Protein AF-A0A1H2SZA5-F1 (afdb_monomer_lite)

Radius of gyration: 18.74 Å; chains: 1; bounding box: 46×43×38 Å

InterPro domains:
  IPR001207 Transposase, mutator type [PF00872] (1-95)
  IPR001207 Transposase, mutator type [PTHR33217] (1-93)

Structure (mmCIF, N/CA/C/O backbone):
data_AF-A0A1H2SZA5-F1
#
_entry.id   AF-A0A1H2SZA5-F1
#
loop_
_atom_site.group_PDB
_atom_site.id
_atom_site.type_symbol
_atom_site.label_atom_id
_atom_site.label_alt_id
_atom_site.label_comp_id
_atom_site.label_asym_id
_atom_site.label_entity_id
_atom_site.label_seq_id
_atom_site.pdbx_PDB_ins_code
_atom_site.Cartn_x
_atom_site.Cartn_y
_atom_site.Cartn_z
_atom_site.occupancy
_atom_site.B_iso_or_equiv
_atom_site.auth_seq_id
_atom_site.auth_comp_id
_atom_site.auth_asym_id
_atom_site.auth_atom_id
_atom_site.pdbx_PDB_model_num
ATOM 1 N N . MET A 1 1 ? -16.558 -3.525 4.920 1.00 53.03 1 MET A N 1
ATOM 2 C CA . MET A 1 1 ? -17.117 -4.363 5.998 1.00 53.03 1 MET A CA 1
ATOM 3 C C . MET A 1 1 ? -16.618 -3.839 7.323 1.00 53.03 1 MET A C 1
ATOM 5 O O . MET A 1 1 ? -15.432 -3.557 7.443 1.00 53.03 1 MET A O 1
ATOM 9 N N . SER A 1 2 ? -17.516 -3.660 8.280 1.00 69.06 2 SER A N 1
ATOM 10 C CA . SER A 1 2 ? -17.176 -3.311 9.655 1.00 69.06 2 SER A CA 1
ATOM 11 C C . SER A 1 2 ? -16.742 -4.555 10.434 1.00 69.06 2 SER A C 1
ATOM 13 O O . SER A 1 2 ? -17.132 -5.673 10.100 1.00 69.06 2 SER A O 1
ATOM 15 N N . THR A 1 3 ? -15.996 -4.372 11.524 1.00 66.75 3 THR A N 1
ATOM 16 C CA . THR A 1 3 ? -15.662 -5.451 12.473 1.00 66.75 3 THR A CA 1
ATOM 17 C C . THR A 1 3 ? -16.913 -6.143 13.029 1.00 66.75 3 THR A C 1
ATOM 19 O O . THR A 1 3 ? -16.882 -7.336 13.318 1.00 66.75 3 THR A O 1
ATOM 22 N N . ARG A 1 4 ? -18.042 -5.422 13.108 1.00 67.44 4 ARG A N 1
ATOM 23 C CA . ARG A 1 4 ? -19.359 -5.969 13.480 1.00 67.44 4 ARG A CA 1
ATOM 24 C C . ARG A 1 4 ? -19.980 -6.848 12.392 1.00 67.44 4 ARG A C 1
ATOM 26 O O . ARG A 1 4 ? -20.595 -7.856 12.717 1.00 67.44 4 ARG A O 1
ATOM 33 N N . ASP A 1 5 ? -19.783 -6.504 11.121 1.00 66.25 5 ASP A N 1
ATOM 34 C CA . ASP A 1 5 ? -20.289 -7.307 10.000 1.00 66.25 5 ASP A CA 1
ATOM 35 C C . ASP A 1 5 ? -19.529 -8.637 9.916 1.00 66.25 5 ASP A C 1
ATOM 37 O O . ASP A 1 5 ? -20.128 -9.685 9.698 1.00 66.25 5 ASP A O 1
ATOM 41 N N . ILE A 1 6 ? -18.216 -8.597 10.174 1.00 64.56 6 ILE A N 1
ATOM 42 C CA . ILE A 1 6 ? -17.350 -9.783 10.246 1.00 64.56 6 ILE A CA 1
ATOM 43 C C . ILE A 1 6 ? -17.778 -10.699 11.402 1.00 64.56 6 ILE A C 1
ATOM 45 O O . ILE A 1 6 ? -17.870 -11.909 11.215 1.00 64.56 6 ILE A O 1
ATOM 49 N N . HIS A 1 7 ? -18.095 -10.139 12.576 1.00 63.53 7 HIS A N 1
ATOM 50 C CA . HIS A 1 7 ? -18.619 -10.908 13.711 1.00 63.53 7 HIS A CA 1
ATOM 51 C C . HIS A 1 7 ? -19.902 -11.668 13.350 1.00 63.53 7 HIS A C 1
ATOM 53 O O . HIS A 1 7 ? -19.987 -12.872 13.581 1.00 63.53 7 HIS A O 1
ATOM 59 N N . ASN A 1 8 ? -20.875 -10.980 12.744 1.00 67.75 8 ASN A N 1
ATOM 60 C CA . ASN A 1 8 ? -22.148 -11.591 12.361 1.00 67.75 8 ASN A CA 1
ATOM 61 C C . ASN A 1 8 ? -21.951 -12.685 11.305 1.00 67.75 8 ASN A C 1
ATOM 63 O O . ASN A 1 8 ? -22.483 -13.780 11.449 1.00 67.75 8 ASN A O 1
ATOM 67 N N . GLN A 1 9 ? -21.121 -12.430 10.289 1.00 67.56 9 GLN A N 1
ATOM 68 C CA . GLN A 1 9 ? -20.886 -13.398 9.220 1.00 67.56 9 GLN A CA 1
ATOM 69 C C . GLN A 1 9 ? -20.142 -14.651 9.712 1.00 67.56 9 GLN A C 1
ATOM 71 O O . GLN A 1 9 ? -20.427 -15.759 9.264 1.00 67.56 9 GLN A O 1
ATOM 76 N N . ILE A 1 10 ? -19.209 -14.506 10.658 1.00 61.97 10 ILE A N 1
ATOM 77 C CA . ILE A 1 10 ? -18.506 -15.654 11.244 1.00 61.97 10 ILE A CA 1
ATOM 78 C C . ILE A 1 10 ? -19.409 -16.427 12.214 1.00 61.97 10 ILE A C 1
ATOM 80 O O . ILE A 1 10 ? -19.342 -17.656 12.251 1.00 61.97 10 ILE A O 1
ATOM 84 N N . LYS A 1 11 ? -20.295 -15.743 12.947 1.00 63.50 11 LYS A N 1
ATOM 85 C CA . LYS A 1 11 ? -21.311 -16.395 13.782 1.00 63.50 11 LYS A CA 1
ATOM 86 C C . LYS A 1 11 ? -22.275 -17.231 12.937 1.00 63.50 11 LYS A C 1
ATOM 88 O O . LYS A 1 11 ? -22.540 -18.373 13.299 1.00 63.50 11 LYS A O 1
ATOM 93 N N . ASP A 1 12 ? -22.711 -16.704 11.794 1.00 61.22 12 ASP A N 1
ATOM 94 C CA . ASP A 1 12 ? -23.633 -17.394 10.884 1.00 61.22 12 ASP A CA 1
ATOM 95 C C . ASP A 1 12 ? -22.991 -18.595 10.168 1.00 61.22 12 ASP A C 1
ATOM 97 O O . ASP A 1 12 ? -23.648 -19.617 9.982 1.00 61.22 12 ASP A O 1
ATOM 101 N N . ILE A 1 13 ? -21.714 -18.503 9.771 1.00 66.00 13 ILE A N 1
ATOM 102 C CA . ILE A 1 13 ? -21.038 -19.567 9.000 1.00 66.00 13 ILE A CA 1
ATOM 103 C C . ILE A 1 13 ? -20.372 -20.612 9.907 1.00 66.00 13 ILE A C 1
ATOM 105 O O . ILE A 1 13 ? -20.401 -21.801 9.593 1.00 66.00 13 ILE A O 1
ATOM 109 N N . TYR A 1 14 ? -19.758 -20.192 11.016 1.00 55.19 14 TYR A N 1
ATOM 110 C CA . TYR A 1 14 ? -18.922 -21.060 11.855 1.00 55.19 14 TYR A CA 1
ATOM 111 C C . TYR A 1 14 ? -19.479 -21.299 13.265 1.00 55.19 14 TYR A C 1
ATOM 113 O O . TYR A 1 14 ? -18.958 -22.164 13.963 1.00 55.19 14 TYR A O 1
ATOM 121 N N . GLY A 1 15 ? -20.518 -20.580 13.712 1.00 51.06 15 GLY A N 1
ATOM 122 C CA . GLY A 1 15 ? -21.110 -20.759 15.048 1.00 51.06 15 GLY A CA 1
ATOM 123 C C . GLY A 1 15 ? -20.202 -20.341 16.214 1.00 51.06 15 GLY A C 1
ATOM 124 O O . GLY A 1 15 ? -20.504 -20.640 17.368 1.00 51.06 15 GLY A O 1
ATOM 125 N N . ILE A 1 16 ? -19.087 -19.660 15.929 1.00 55.00 16 ILE A N 1
ATOM 126 C CA . ILE A 1 16 ? -18.084 -19.226 16.910 1.00 55.00 16 ILE A CA 1
ATOM 127 C C . ILE A 1 16 ? -18.292 -17.734 17.207 1.00 55.00 16 ILE A C 1
ATOM 129 O O . ILE A 1 16 ? -18.290 -16.908 16.294 1.00 55.00 16 ILE A O 1
ATOM 133 N N . GLU A 1 17 ? -18.432 -17.362 18.484 1.00 55.72 17 GLU A N 1
ATOM 134 C CA . GLU A 1 17 ? -18.509 -15.957 18.906 1.00 55.72 17 GLU A CA 1
ATOM 135 C C . GLU A 1 17 ? -17.117 -15.310 18.930 1.00 55.72 17 GLU A C 1
ATOM 137 O O . GLU A 1 17 ? -16.423 -15.278 19.944 1.00 55.72 17 GLU A O 1
ATOM 142 N N . LEU A 1 18 ? -16.693 -14.777 17.785 1.00 56.69 18 LEU A N 1
ATOM 143 C CA . LEU A 1 18 ? -15.441 -14.029 17.666 1.00 56.69 18 LEU A CA 1
ATOM 144 C C . LEU A 1 18 ? -15.659 -12.559 18.029 1.00 56.69 18 LEU A C 1
ATOM 146 O O . LEU A 1 18 ? -16.169 -11.794 17.216 1.00 56.69 18 LEU A O 1
ATOM 150 N N . SER A 1 19 ? -15.301 -12.144 19.246 1.00 62.62 19 SER A N 1
ATOM 151 C CA . SER A 1 19 ? -15.480 -10.751 19.684 1.00 62.62 19 SER A CA 1
ATOM 152 C C . SER A 1 19 ? -14.738 -9.760 18.772 1.00 62.62 19 SER A C 1
ATOM 154 O O . SER A 1 19 ? -13.679 -10.065 18.220 1.00 62.62 19 SER A O 1
ATOM 156 N N . ALA A 1 20 ? -15.264 -8.537 18.632 1.00 62.88 20 ALA A N 1
ATOM 157 C CA . ALA A 1 20 ? -14.610 -7.481 17.848 1.00 62.88 20 ALA A CA 1
ATOM 158 C C . ALA A 1 20 ? -13.182 -7.171 18.349 1.00 62.88 20 ALA A C 1
ATOM 160 O O . ALA A 1 20 ? -12.313 -6.802 17.561 1.00 62.88 20 ALA A O 1
ATOM 161 N N . GLU A 1 21 ? -12.922 -7.383 19.642 1.00 64.88 21 GLU A N 1
ATOM 162 C CA . GLU A 1 21 ? -11.584 -7.308 20.236 1.00 64.88 21 GLU A CA 1
ATOM 163 C C . GLU A 1 21 ? -10.654 -8.417 19.736 1.00 64.88 21 GLU A C 1
ATOM 165 O O . GLU A 1 21 ? -9.478 -8.162 19.492 1.00 64.88 21 GLU A O 1
ATOM 170 N N . MET A 1 22 ? -11.159 -9.641 19.553 1.00 63.88 22 MET A N 1
ATOM 171 C CA . MET A 1 22 ? -10.366 -10.741 19.008 1.00 63.88 22 MET A CA 1
ATOM 172 C C . MET A 1 22 ? -10.032 -10.498 17.531 1.00 63.88 22 MET A C 1
ATOM 174 O O . MET A 1 22 ? -8.895 -10.721 17.128 1.00 63.88 22 MET A O 1
ATOM 178 N N . VAL A 1 23 ? -10.964 -9.940 16.749 1.00 68.00 23 VAL A N 1
ATOM 179 C CA . VAL A 1 23 ? -10.699 -9.498 15.365 1.00 68.00 23 VAL A CA 1
ATOM 180 C C . VAL A 1 23 ? -9.640 -8.390 15.332 1.00 68.00 23 VAL A C 1
ATOM 182 O O . VAL A 1 23 ? -8.741 -8.431 14.495 1.00 68.00 23 VAL A O 1
ATOM 185 N N . SER A 1 24 ? -9.688 -7.437 16.270 1.00 70.62 24 SER A N 1
ATOM 186 C CA . SER A 1 24 ? -8.654 -6.401 16.396 1.00 70.62 24 SER A CA 1
ATOM 187 C C . SER A 1 24 ? -7.285 -7.000 16.729 1.00 70.62 24 SER A C 1
ATOM 189 O O . SER A 1 24 ? -6.313 -6.685 16.054 1.00 70.62 24 SER A O 1
ATOM 191 N N . LYS A 1 25 ? -7.211 -7.927 17.694 1.00 73.75 25 LYS A N 1
ATOM 192 C CA . LYS A 1 25 ? -5.958 -8.613 18.060 1.00 73.75 25 LYS A CA 1
ATOM 193 C C . LYS A 1 25 ? -5.374 -9.440 16.913 1.00 73.75 25 LYS A C 1
ATOM 195 O O . LYS A 1 25 ? -4.158 -9.516 16.772 1.00 73.75 25 LYS A O 1
ATOM 200 N N . ILE A 1 26 ? -6.228 -10.062 16.099 1.00 74.12 26 ILE A N 1
ATOM 201 C CA . ILE A 1 26 ? -5.799 -10.770 14.886 1.00 74.12 26 ILE A CA 1
ATOM 202 C C . ILE A 1 26 ? -5.263 -9.773 13.852 1.00 74.12 26 ILE A C 1
ATOM 204 O O . ILE A 1 26 ? -4.256 -10.047 13.215 1.00 74.12 26 ILE A O 1
ATOM 208 N N . ASN A 1 27 ? -5.876 -8.598 13.701 1.00 70.69 27 ASN A N 1
ATOM 209 C CA . ASN A 1 27 ? -5.350 -7.566 12.808 1.00 70.69 27 ASN A CA 1
ATOM 210 C C . ASN A 1 27 ? -3.991 -7.022 13.293 1.00 70.69 27 ASN A C 1
ATOM 212 O O . ASN A 1 27 ? -3.089 -6.793 12.487 1.00 70.69 27 ASN A O 1
ATOM 216 N N . ASP A 1 28 ? -3.809 -6.890 14.610 1.00 75.81 28 ASP A N 1
ATOM 217 C CA . ASP A 1 28 ? -2.547 -6.440 15.206 1.00 75.81 28 ASP A CA 1
ATOM 218 C C . ASP A 1 28 ? -1.389 -7.418 14.943 1.00 75.81 28 ASP A C 1
ATOM 220 O O . ASP A 1 28 ? -0.240 -6.996 14.793 1.00 75.81 28 ASP A O 1
ATOM 224 N N . SER A 1 29 ? -1.672 -8.720 14.819 1.00 79.81 29 SER A N 1
ATOM 225 C CA . SER A 1 29 ? -0.647 -9.730 14.520 1.00 79.81 29 SER A CA 1
ATOM 226 C C . SER A 1 29 ? -0.132 -9.676 13.077 1.00 79.81 29 SER A C 1
ATOM 228 O O . SER A 1 29 ? 0.948 -10.196 12.800 1.00 79.81 29 SER A O 1
ATOM 230 N N . ILE A 1 30 ? -0.856 -9.008 12.174 1.00 80.12 30 ILE A N 1
ATOM 231 C CA . ILE A 1 30 ? -0.487 -8.830 10.761 1.00 80.12 30 ILE A CA 1
ATOM 232 C C . ILE A 1 30 ? 0.371 -7.565 10.572 1.00 80.12 30 ILE A C 1
ATOM 234 O O . ILE A 1 30 ? 1.086 -7.439 9.579 1.00 80.12 30 ILE A O 1
ATOM 238 N N . ILE A 1 31 ? 0.400 -6.647 11.549 1.00 80.81 31 ILE A N 1
ATOM 239 C CA . ILE A 1 31 ? 1.231 -5.426 11.506 1.00 80.81 31 ILE A CA 1
ATOM 240 C C . ILE A 1 31 ? 2.711 -5.717 11.175 1.00 80.81 31 ILE A C 1
ATOM 242 O O . ILE A 1 31 ? 3.270 -5.009 10.332 1.00 80.81 31 ILE A O 1
ATOM 246 N N . PRO A 1 32 ? 3.379 -6.726 11.773 1.00 83.50 32 PRO A N 1
ATOM 247 C CA . PRO A 1 32 ? 4.752 -7.082 11.414 1.00 83.50 32 PRO A CA 1
ATOM 248 C C . PRO A 1 32 ? 4.887 -7.516 9.949 1.00 83.50 32 PRO A C 1
ATOM 250 O O . PRO A 1 32 ? 5.817 -7.078 9.279 1.00 83.50 32 PRO A O 1
ATOM 253 N N . GLN A 1 33 ? 3.932 -8.297 9.434 1.00 80.56 33 GLN A N 1
ATOM 254 C CA . GLN A 1 33 ? 3.918 -8.743 8.036 1.00 80.56 33 GLN A CA 1
ATOM 255 C C . GLN A 1 33 ? 3.718 -7.568 7.073 1.00 80.56 33 GLN A C 1
ATOM 257 O O . GLN A 1 33 ? 4.353 -7.512 6.024 1.00 80.56 33 GLN A O 1
ATOM 262 N N . ILE A 1 34 ? 2.890 -6.584 7.444 1.00 79.00 34 ILE A N 1
ATOM 263 C CA . ILE A 1 34 ? 2.722 -5.346 6.668 1.00 79.00 34 ILE A CA 1
ATOM 264 C C . ILE A 1 34 ? 4.043 -4.576 6.608 1.00 79.00 34 ILE A C 1
ATOM 266 O O . ILE A 1 34 ? 4.421 -4.101 5.539 1.00 79.00 34 ILE A O 1
ATOM 270 N N . LYS A 1 35 ? 4.767 -4.465 7.729 1.00 78.75 35 LYS A N 1
ATOM 271 C CA . LYS A 1 35 ? 6.081 -3.803 7.755 1.00 78.75 35 LYS A CA 1
ATOM 272 C C . LYS A 1 35 ? 7.114 -4.544 6.916 1.00 78.75 35 LYS A C 1
ATOM 274 O O . LYS A 1 35 ? 7.914 -3.904 6.243 1.00 78.75 35 LYS A O 1
ATOM 279 N N . GLU A 1 36 ? 7.114 -5.869 6.951 1.00 82.50 36 GLU A N 1
ATOM 280 C CA . GLU A 1 36 ? 7.999 -6.685 6.121 1.00 82.50 36 GLU A CA 1
ATOM 281 C C . GLU A 1 36 ? 7.683 -6.498 4.633 1.00 82.50 36 GLU A C 1
ATOM 283 O O . GLU A 1 36 ? 8.576 -6.209 3.842 1.00 82.50 36 GLU A O 1
ATOM 288 N N . TRP A 1 37 ? 6.399 -6.524 4.268 1.00 83.19 37 TRP A N 1
ATOM 289 C CA . TRP A 1 37 ? 5.944 -6.243 2.909 1.00 83.19 37 TRP A CA 1
ATOM 290 C C . TRP A 1 37 ? 6.307 -4.825 2.444 1.00 83.19 37 TRP A C 1
ATOM 292 O O . TRP A 1 37 ? 6.702 -4.649 1.295 1.00 83.19 37 TRP A O 1
ATOM 302 N N . GLN A 1 38 ? 6.232 -3.822 3.326 1.00 78.31 38 GLN A N 1
ATOM 303 C CA . GLN A 1 38 ? 6.658 -2.449 3.022 1.00 78.31 38 GLN A CA 1
ATOM 304 C C . GLN A 1 38 ? 8.171 -2.325 2.791 1.00 78.31 38 GLN A C 1
ATOM 306 O O . GLN A 1 38 ? 8.591 -1.453 2.037 1.00 78.31 38 GLN A O 1
ATOM 311 N N . ASN A 1 39 ? 8.985 -3.169 3.431 1.00 79.12 39 ASN A N 1
ATOM 312 C CA . ASN A 1 39 ? 10.446 -3.157 3.304 1.00 79.12 39 ASN A CA 1
ATOM 313 C C . ASN A 1 39 ? 10.977 -4.181 2.292 1.00 79.12 39 ASN A C 1
ATOM 315 O O . ASN A 1 39 ? 12.193 -4.363 2.191 1.00 79.12 39 ASN A O 1
ATOM 319 N N . LYS A 1 40 ? 10.095 -4.871 1.557 1.00 82.38 40 LYS A N 1
ATOM 320 C CA . LYS A 1 40 ? 10.515 -5.859 0.563 1.00 82.38 40 LYS A CA 1
ATOM 321 C C . LYS A 1 40 ? 11.421 -5.195 -0.488 1.00 82.38 40 LYS A C 1
ATOM 323 O O . LYS A 1 40 ? 11.149 -4.062 -0.899 1.00 82.38 40 LYS A O 1
ATOM 328 N N . PRO A 1 41 ? 12.483 -5.875 -0.950 1.00 80.44 41 PRO A N 1
ATOM 329 C CA . PRO A 1 41 ? 13.303 -5.357 -2.033 1.00 80.44 41 PRO A CA 1
ATOM 330 C C . PRO A 1 41 ? 12.447 -5.216 -3.294 1.00 80.44 41 PRO A C 1
ATOM 332 O O . PRO A 1 41 ? 11.709 -6.128 -3.663 1.00 80.44 41 PRO A O 1
ATOM 335 N N . LEU A 1 42 ? 12.528 -4.051 -3.930 1.00 81.75 42 LEU A N 1
ATOM 336 C CA . LEU A 1 42 ? 11.881 -3.790 -5.210 1.00 81.75 42 LEU A CA 1
ATOM 337 C C . LEU A 1 42 ? 12.841 -4.148 -6.348 1.00 81.75 42 LEU A C 1
ATOM 339 O O . LEU A 1 42 ? 14.054 -3.975 -6.213 1.00 81.75 42 LEU A O 1
ATOM 343 N N . ASP A 1 43 ? 12.292 -4.586 -7.480 1.00 80.25 43 ASP A N 1
ATOM 344 C CA . ASP A 1 43 ? 13.069 -4.782 -8.703 1.00 80.25 43 ASP A CA 1
ATOM 345 C C . ASP A 1 43 ? 13.811 -3.510 -9.136 1.00 80.25 43 ASP A C 1
ATOM 347 O O . ASP A 1 43 ? 13.388 -2.378 -8.892 1.00 80.25 43 ASP A O 1
ATOM 351 N N . SER A 1 44 ? 14.936 -3.699 -9.827 1.00 79.38 44 SER A N 1
ATOM 352 C CA . SER A 1 44 ? 15.811 -2.591 -10.222 1.00 79.38 44 SER A CA 1
ATOM 353 C C . SER A 1 44 ? 15.185 -1.655 -11.262 1.00 79.38 44 SER A C 1
ATOM 355 O O . SER A 1 44 ? 15.652 -0.522 -11.396 1.00 79.38 44 SER A O 1
ATOM 357 N N . ILE A 1 45 ? 14.200 -2.117 -12.043 1.00 84.06 45 ILE A N 1
ATOM 358 C CA . ILE A 1 45 ? 13.623 -1.368 -13.167 1.00 84.06 45 ILE A CA 1
ATOM 359 C C . ILE A 1 45 ? 12.115 -1.621 -13.253 1.00 84.06 45 ILE A C 1
ATOM 361 O O . ILE A 1 45 ? 11.677 -2.756 -13.423 1.00 84.06 45 ILE A O 1
ATOM 365 N N . TYR A 1 46 ? 11.343 -0.533 -13.243 1.00 87.31 46 TYR A N 1
ATOM 366 C CA . TYR A 1 46 ? 9.910 -0.520 -13.543 1.00 87.31 46 TYR A CA 1
ATOM 367 C C . TYR A 1 46 ? 9.658 0.414 -14.731 1.00 87.31 46 TYR A C 1
ATOM 369 O O . TYR A 1 46 ? 9.742 1.634 -14.561 1.00 87.31 46 TYR A O 1
ATOM 377 N N . PRO A 1 47 ? 9.372 -0.114 -15.937 1.00 87.44 47 PRO A N 1
ATOM 378 C CA . PRO A 1 47 ? 9.102 0.712 -17.115 1.00 87.44 47 PRO A CA 1
ATOM 379 C C . PRO A 1 47 ? 7.930 1.684 -16.942 1.00 87.44 47 PRO A C 1
ATOM 381 O O . PRO A 1 47 ? 7.957 2.787 -17.485 1.00 87.44 47 PRO A O 1
ATOM 384 N N . PHE A 1 48 ? 6.914 1.293 -16.168 1.00 87.81 48 PHE A N 1
ATOM 385 C CA . PHE A 1 48 ? 5.751 2.126 -15.879 1.00 87.81 48 PHE A CA 1
ATOM 386 C C . PHE A 1 48 ? 5.490 2.174 -14.381 1.00 87.81 48 PHE A C 1
ATOM 388 O O . PHE A 1 48 ? 5.508 1.144 -13.710 1.00 87.81 48 PHE A O 1
ATOM 395 N N . VAL A 1 49 ? 5.195 3.369 -13.868 1.00 89.44 49 VAL A N 1
ATOM 396 C CA . VAL A 1 49 ? 4.800 3.589 -12.475 1.00 89.44 49 VAL A CA 1
ATOM 397 C C . VAL A 1 49 ? 3.544 4.449 -12.449 1.00 89.44 49 VAL A C 1
ATOM 399 O O . VAL A 1 49 ? 3.474 5.499 -13.084 1.00 89.44 49 VAL A O 1
ATOM 402 N N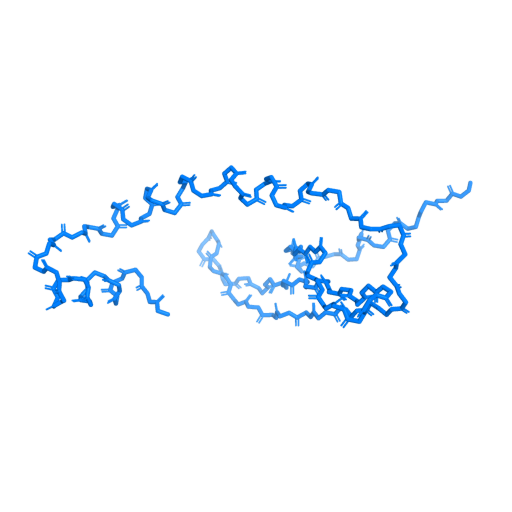 . PHE A 1 50 ? 2.557 3.993 -11.692 1.00 87.69 50 PHE A N 1
ATOM 403 C CA . PHE A 1 50 ? 1.293 4.662 -11.443 1.00 87.69 50 PHE A CA 1
ATOM 404 C C . PHE A 1 50 ? 1.241 5.100 -9.985 1.00 87.69 50 PHE A C 1
ATOM 406 O O . PHE A 1 50 ? 1.561 4.319 -9.086 1.00 87.69 50 PHE A O 1
ATOM 413 N N . MET A 1 51 ? 0.795 6.330 -9.761 1.00 89.75 51 MET A N 1
ATOM 414 C CA . MET A 1 51 ? 0.534 6.877 -8.437 1.00 89.75 51 MET A CA 1
ATOM 415 C C . MET A 1 51 ? -0.937 7.272 -8.365 1.00 89.75 51 MET A C 1
ATOM 417 O O . MET A 1 51 ? -1.393 8.090 -9.160 1.00 89.75 51 MET A O 1
ATOM 421 N N . ASP A 1 52 ? -1.659 6.677 -7.426 1.00 87.56 52 ASP A N 1
ATOM 422 C CA . ASP A 1 52 ? -3.061 6.974 -7.144 1.00 87.56 52 ASP A CA 1
ATOM 423 C C . ASP A 1 52 ? -3.187 7.592 -5.745 1.00 87.56 52 ASP A C 1
ATOM 425 O O . ASP A 1 52 ? -2.348 7.344 -4.878 1.00 87.56 52 ASP A O 1
ATOM 429 N N . ALA A 1 53 ? -4.210 8.414 -5.527 1.00 86.75 53 ALA A N 1
ATOM 430 C CA . ALA A 1 53 ? -4.469 9.094 -4.266 1.00 86.75 53 ALA A CA 1
ATOM 431 C C . ALA A 1 53 ? -5.942 8.941 -3.870 1.00 86.75 53 ALA A C 1
ATOM 433 O O . ALA A 1 53 ? -6.839 9.538 -4.467 1.00 86.75 53 ALA A O 1
ATOM 434 N N . ILE A 1 54 ? -6.189 8.181 -2.806 1.00 84.44 54 ILE A N 1
ATOM 435 C CA . ILE A 1 54 ? -7.527 7.957 -2.262 1.00 84.44 54 ILE A CA 1
ATOM 436 C C . ILE A 1 54 ? -7.716 8.873 -1.056 1.00 84.44 54 ILE A C 1
ATOM 438 O O . ILE A 1 54 ? -7.057 8.714 -0.029 1.00 84.44 54 ILE A O 1
ATOM 442 N N . HIS A 1 55 ? -8.635 9.830 -1.165 1.00 81.81 55 HIS A N 1
ATOM 443 C CA . HIS A 1 55 ? -9.002 10.709 -0.057 1.00 81.81 55 HIS A CA 1
ATOM 444 C C . HIS A 1 55 ? -10.058 10.046 0.822 1.00 81.81 55 HIS A C 1
ATOM 446 O O . HIS A 1 55 ? -11.100 9.609 0.333 1.00 81.81 55 HIS A O 1
ATOM 452 N N . TYR A 1 56 ? -9.810 9.997 2.127 1.00 81.38 56 TYR A N 1
ATOM 453 C CA . TYR A 1 56 ? -10.737 9.428 3.093 1.00 81.38 56 TYR A CA 1
ATOM 454 C C . TYR A 1 56 ? -10.802 10.271 4.365 1.00 81.38 56 TYR A C 1
ATOM 456 O O . TYR A 1 56 ? -9.831 10.874 4.825 1.00 81.38 56 TYR A O 1
ATOM 464 N N . LYS A 1 57 ? -12.001 10.318 4.946 1.00 79.50 57 LYS A N 1
ATOM 465 C CA . LYS A 1 57 ? -12.269 11.067 6.172 1.00 79.50 57 LYS A CA 1
ATOM 466 C C . LYS A 1 57 ? -11.988 10.177 7.375 1.00 79.50 57 LYS A C 1
ATOM 468 O O . LYS A 1 57 ? -12.637 9.148 7.544 1.00 79.50 57 LYS A O 1
ATOM 473 N N . VAL A 1 58 ? -11.049 10.593 8.215 1.00 81.56 58 VAL A N 1
ATOM 474 C CA . VAL A 1 58 ? -10.698 9.912 9.464 1.00 81.56 58 VAL A CA 1
ATOM 475 C C . VAL A 1 58 ? -11.136 10.779 10.630 1.00 81.56 58 VAL A C 1
ATOM 477 O O . VAL A 1 58 ? -10.934 11.991 10.619 1.00 81.56 58 VAL A O 1
ATOM 480 N N . ARG A 1 59 ? -11.737 10.161 11.647 1.00 79.69 59 ARG A N 1
ATOM 481 C CA . ARG A 1 59 ? -12.006 10.833 12.917 1.00 79.69 59 ARG A CA 1
ATOM 482 C C . ARG A 1 59 ? -10.801 10.646 13.832 1.00 79.69 59 ARG A C 1
ATOM 484 O O . ARG A 1 59 ? -10.520 9.527 14.240 1.00 79.69 59 ARG A O 1
ATOM 491 N N . GLU A 1 60 ? -10.118 11.735 14.143 1.00 76.94 60 GLU A N 1
ATOM 492 C CA . GLU A 1 60 ? -8.922 11.767 14.986 1.00 76.94 60 GLU A CA 1
ATOM 493 C C . GLU A 1 60 ? -9.098 12.911 15.992 1.00 76.94 60 GLU A C 1
ATOM 495 O O . GLU A 1 60 ? -9.510 14.008 15.612 1.00 76.94 60 GLU A O 1
ATOM 500 N N . ASP A 1 61 ? -8.900 12.638 17.284 1.00 75.81 61 ASP A N 1
ATOM 501 C CA . ASP A 1 61 ? -9.086 13.605 18.382 1.00 75.81 61 ASP A CA 1
ATOM 502 C C . ASP A 1 61 ? -10.446 14.330 18.374 1.00 75.81 61 ASP A C 1
ATOM 504 O O . ASP A 1 61 ? -10.571 15.520 18.661 1.00 75.81 61 ASP A O 1
ATOM 508 N N . GLY A 1 62 ? -11.505 13.605 18.001 1.00 77.38 62 GLY A N 1
ATOM 509 C CA . GLY A 1 62 ? -12.870 14.133 17.950 1.00 77.38 62 GLY A CA 1
ATOM 510 C C . GLY A 1 62 ? -13.189 14.985 16.718 1.00 77.38 62 GLY A C 1
ATOM 511 O O . GLY A 1 62 ? -14.370 15.242 16.482 1.00 77.38 62 GLY A O 1
ATOM 512 N N . GLN A 1 63 ? -12.197 15.334 15.894 1.00 76.75 63 GLN A N 1
ATOM 513 C CA . GLN A 1 63 ? -12.371 16.089 14.652 1.00 76.75 63 GLN A CA 1
ATOM 514 C C . GLN A 1 63 ? -12.308 15.168 13.426 1.00 76.75 63 GLN A C 1
ATOM 516 O O . GLN A 1 63 ? -11.611 14.154 13.416 1.00 76.75 63 GLN A O 1
ATOM 521 N N . ILE A 1 64 ? -13.063 15.503 12.378 1.00 80.31 64 ILE A N 1
ATOM 522 C CA . ILE A 1 64 ? -13.011 14.786 11.098 1.00 80.31 64 ILE A CA 1
ATOM 523 C C . ILE A 1 64 ? -11.926 15.442 10.243 1.00 80.31 64 ILE A C 1
ATOM 525 O O . ILE A 1 64 ? -12.122 16.550 9.748 1.00 80.31 64 ILE A O 1
ATOM 529 N N . LYS A 1 65 ? -10.800 14.753 10.054 1.00 78.44 65 LYS A N 1
ATOM 530 C CA . LYS A 1 65 ? -9.703 15.175 9.175 1.00 78.44 65 LYS A CA 1
ATOM 531 C C . LYS A 1 65 ? -9.786 14.448 7.835 1.00 78.44 65 LYS A C 1
ATOM 533 O O . LYS A 1 65 ? -10.163 13.277 7.773 1.00 78.44 65 LYS A O 1
ATOM 538 N N . ASN A 1 66 ? -9.418 15.132 6.755 1.00 78.31 66 ASN A N 1
ATOM 539 C CA . ASN A 1 66 ? -9.318 14.525 5.430 1.00 78.31 66 ASN A CA 1
ATOM 540 C C . ASN A 1 66 ? -7.875 14.052 5.192 1.00 78.31 66 ASN A C 1
ATOM 542 O O . ASN A 1 66 ? -6.987 1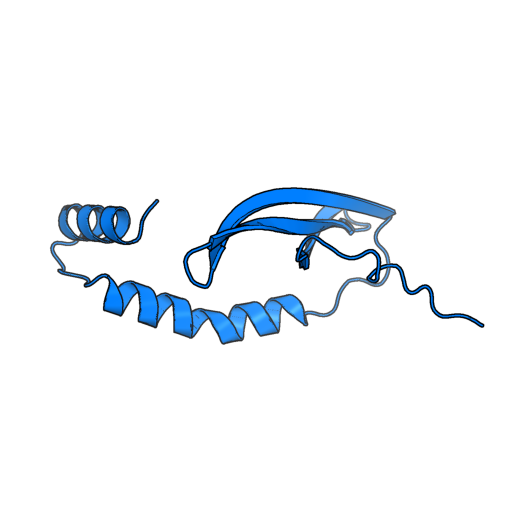4.877 4.982 1.00 78.31 66 ASN A O 1
ATOM 546 N N . LYS A 1 67 ? -7.636 12.738 5.240 1.00 81.88 67 LYS A N 1
ATOM 547 C CA . LYS A 1 67 ? -6.322 12.140 4.950 1.00 81.88 67 LYS A CA 1
ATOM 548 C C . LYS A 1 67 ? -6.308 11.596 3.518 1.00 81.88 67 LYS A C 1
ATOM 550 O O . LYS A 1 67 ? -7.350 11.235 2.971 1.00 81.88 67 LYS A O 1
ATOM 555 N N . ALA A 1 68 ? -5.133 11.565 2.897 1.00 82.69 68 ALA A N 1
ATOM 556 C CA . ALA A 1 68 ? -4.942 11.019 1.556 1.00 82.69 68 ALA A CA 1
ATOM 557 C C . ALA A 1 68 ? -4.039 9.784 1.636 1.00 82.69 68 ALA A C 1
ATOM 559 O O . ALA A 1 68 ? -2.941 9.865 2.172 1.00 82.69 68 ALA A O 1
ATOM 560 N N . ALA A 1 69 ? -4.478 8.642 1.115 1.00 85.81 69 ALA A N 1
ATOM 561 C CA . ALA A 1 69 ? -3.627 7.470 0.934 1.00 85.81 69 ALA A CA 1
ATOM 562 C C . ALA A 1 69 ? -3.079 7.463 -0.494 1.00 85.81 69 ALA A C 1
ATOM 564 O O . ALA A 1 69 ? -3.844 7.347 -1.448 1.00 85.81 69 ALA A O 1
ATOM 565 N N . TYR A 1 70 ? -1.763 7.567 -0.627 1.00 86.00 70 TYR A N 1
ATOM 566 C CA . TYR A 1 70 ? -1.041 7.439 -1.882 1.00 86.00 70 TYR A CA 1
ATOM 567 C C . TYR A 1 70 ? -0.661 5.980 -2.114 1.00 86.00 70 TYR A C 1
ATOM 569 O O . TYR A 1 70 ? 0.076 5.392 -1.322 1.00 86.00 70 TYR A O 1
ATOM 577 N N . LEU A 1 71 ? -1.150 5.404 -3.205 1.00 88.75 71 LEU A N 1
ATOM 578 C CA . LEU A 1 71 ? -0.820 4.059 -3.659 1.00 88.75 71 LEU A CA 1
ATOM 579 C C . LEU A 1 71 ? 0.130 4.168 -4.850 1.00 88.75 71 LEU A C 1
ATOM 581 O O . LEU A 1 71 ? -0.232 4.750 -5.871 1.00 88.75 71 LEU A O 1
ATOM 585 N N . VAL A 1 72 ? 1.321 3.578 -4.748 1.00 89.06 72 VAL A N 1
ATOM 586 C CA . VAL A 1 72 ? 2.251 3.489 -5.881 1.00 89.06 72 VAL A CA 1
ATOM 587 C C . VAL A 1 72 ? 2.298 2.052 -6.376 1.00 89.06 72 VAL A C 1
ATOM 589 O O . VAL A 1 72 ? 2.591 1.127 -5.617 1.00 89.06 72 VAL A O 1
ATOM 592 N N . SER A 1 73 ? 2.021 1.866 -7.665 1.00 90.44 73 SER A N 1
ATOM 593 C CA . SER A 1 73 ? 2.117 0.572 -8.341 1.00 90.44 73 SER A CA 1
ATOM 594 C C . SER A 1 73 ? 3.004 0.670 -9.574 1.00 90.44 73 SER A C 1
ATOM 596 O O . SER A 1 7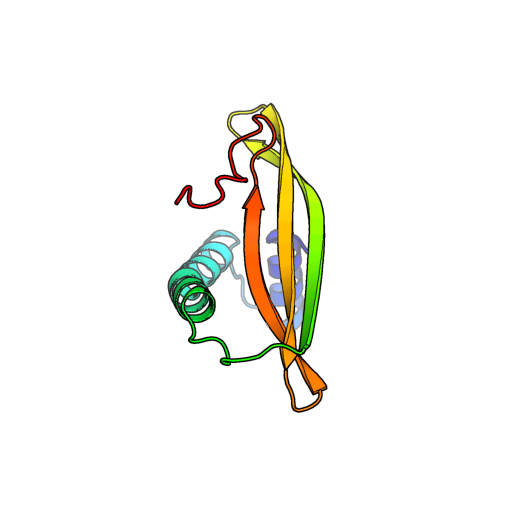3 ? 2.877 1.608 -10.353 1.00 90.44 73 SER A O 1
ATOM 598 N N . GLY A 1 74 ? 3.912 -0.282 -9.738 1.00 90.31 74 GLY A N 1
ATOM 599 C CA . GLY A 1 74 ? 4.807 -0.394 -10.880 1.00 90.31 74 GLY A CA 1
ATOM 600 C C . GLY A 1 74 ? 4.422 -1.579 -11.752 1.00 90.31 74 GLY A C 1
ATOM 601 O O . GLY A 1 74 ? 3.825 -2.537 -11.272 1.00 90.31 74 GLY A O 1
ATOM 602 N N . VAL A 1 75 ? 4.761 -1.520 -13.033 1.00 89.81 75 VAL A N 1
ATOM 603 C CA . VAL A 1 75 ? 4.780 -2.692 -13.914 1.00 89.81 75 VAL A CA 1
ATOM 604 C C . VAL A 1 75 ? 6.238 -3.053 -14.138 1.00 89.81 75 VAL A C 1
ATOM 606 O O . VAL A 1 75 ? 7.020 -2.165 -14.480 1.00 89.81 75 VAL A O 1
ATOM 609 N N . ASN A 1 76 ? 6.610 -4.304 -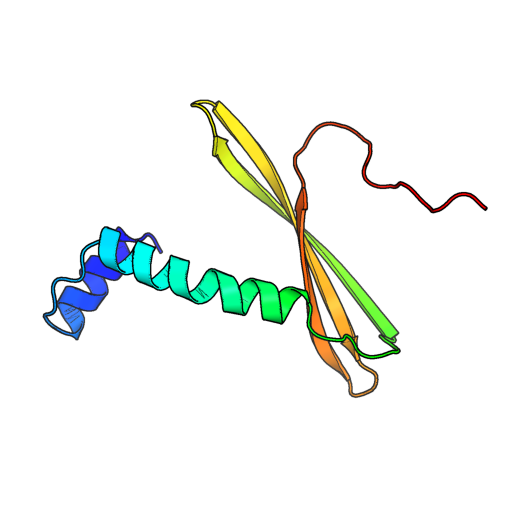13.882 1.00 87.31 76 ASN A N 1
ATOM 610 C CA . ASN A 1 76 ? 7.972 -4.791 -14.071 1.00 87.31 76 ASN A CA 1
ATOM 611 C C . ASN A 1 76 ? 8.261 -5.071 -15.563 1.00 87.31 76 ASN A C 1
ATOM 613 O O . ASN A 1 76 ? 7.399 -4.907 -16.431 1.00 87.31 76 ASN A O 1
ATOM 617 N N . ILE A 1 77 ? 9.489 -5.482 -15.880 1.00 88.50 77 ILE A N 1
ATOM 618 C CA . ILE A 1 77 ? 9.891 -5.815 -17.259 1.00 88.50 77 ILE A CA 1
ATOM 619 C C . ILE A 1 77 ? 9.145 -7.027 -17.836 1.00 88.50 77 ILE A C 1
ATOM 621 O O . ILE A 1 77 ? 8.992 -7.120 -19.051 1.00 88.50 77 ILE A O 1
ATOM 625 N N . ASP A 1 78 ? 8.636 -7.905 -16.973 1.00 87.62 78 ASP A N 1
ATOM 626 C CA . ASP A 1 78 ? 7.856 -9.087 -17.352 1.00 87.62 78 ASP A CA 1
ATOM 627 C C . ASP A 1 78 ? 6.371 -8.761 -17.595 1.00 87.62 78 ASP A C 1
ATOM 629 O O . ASP A 1 78 ? 5.587 -9.634 -17.965 1.00 87.62 78 ASP A O 1
ATOM 633 N N . GLY A 1 79 ? 5.964 -7.500 -17.403 1.00 86.00 79 GLY A N 1
ATOM 634 C CA . GLY A 1 79 ? 4.580 -7.051 -17.556 1.00 86.00 79 GLY A CA 1
ATOM 635 C C . GLY A 1 79 ? 3.692 -7.313 -16.335 1.00 86.00 79 GLY A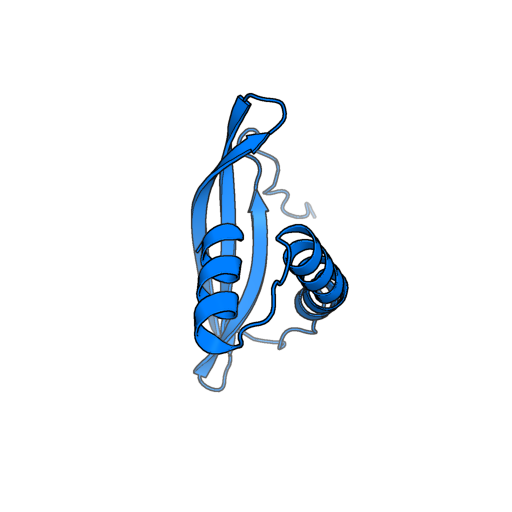 C 1
ATOM 636 O O . GLY A 1 79 ? 2.487 -7.062 -16.389 1.00 86.00 79 GLY A O 1
ATOM 637 N N . CYS A 1 80 ? 4.260 -7.779 -15.223 1.00 86.38 80 CYS A N 1
ATOM 638 C CA . CYS A 1 80 ? 3.560 -7.980 -13.960 1.00 86.38 80 CYS A CA 1
ATOM 639 C C . CYS A 1 80 ? 3.389 -6.652 -13.220 1.00 86.38 80 CYS A C 1
ATOM 641 O O . CYS A 1 80 ? 4.331 -5.872 -13.073 1.00 86.38 80 CYS A O 1
ATOM 643 N N . LYS A 1 81 ? 2.169 -6.391 -12.740 1.00 87.50 81 LYS A N 1
ATOM 644 C CA . LYS A 1 81 ? 1.866 -5.215 -11.923 1.00 87.50 81 LYS A CA 1
ATOM 645 C C . LYS A 1 81 ? 2.089 -5.534 -10.451 1.00 87.50 81 LYS A C 1
ATOM 647 O O . LYS A 1 81 ? 1.397 -6.385 -9.901 1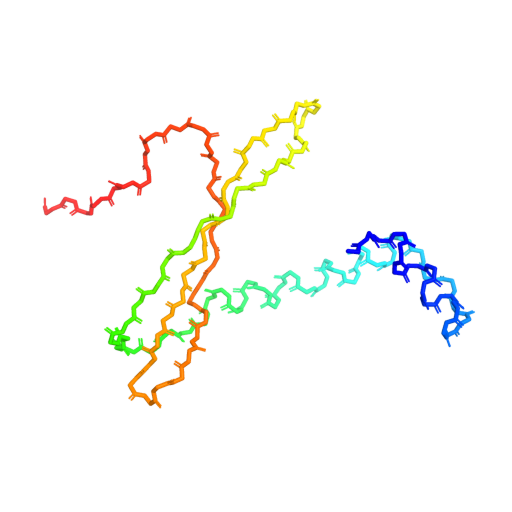.00 87.50 81 LYS A O 1
ATOM 652 N N . ASP A 1 82 ? 2.951 -4.759 -9.811 1.00 84.62 82 ASP A N 1
ATOM 653 C CA . ASP A 1 82 ? 3.243 -4.854 -8.390 1.00 84.62 82 ASP A CA 1
ATOM 654 C C . ASP A 1 82 ? 2.928 -3.559 -7.656 1.00 84.62 82 ASP A C 1
ATOM 656 O O . ASP A 1 82 ? 3.161 -2.448 -8.136 1.00 84.62 82 ASP A O 1
ATOM 660 N N . VAL A 1 83 ? 2.404 -3.697 -6.441 1.00 86.06 83 VAL A N 1
ATOM 661 C CA . VAL A 1 83 ? 2.280 -2.567 -5.522 1.00 86.06 83 VAL A CA 1
ATOM 662 C C . VAL A 1 83 ? 3.635 -2.359 -4.848 1.00 86.06 83 VAL A C 1
ATOM 664 O O . VAL A 1 83 ? 4.142 -3.254 -4.162 1.00 86.06 83 VAL A O 1
ATOM 667 N N . LEU A 1 84 ? 4.208 -1.174 -5.073 1.00 85.69 84 LEU A N 1
ATOM 668 C CA . LEU A 1 84 ? 5.522 -0.768 -4.568 1.00 85.69 84 LEU A CA 1
ATOM 669 C C . LEU A 1 84 ? 5.423 -0.200 -3.155 1.00 85.69 84 LEU A C 1
ATOM 671 O O . LEU A 1 84 ? 6.354 -0.334 -2.370 1.00 85.69 84 LEU A O 1
ATOM 675 N N . GLY A 1 85 ? 4.296 0.429 -2.825 1.00 83.50 85 GLY A N 1
ATOM 676 C CA . GLY A 1 85 ? 4.070 0.945 -1.485 1.00 83.50 85 GLY A CA 1
ATOM 677 C C . GLY A 1 85 ? 2.771 1.720 -1.334 1.00 83.50 85 GLY A C 1
ATOM 678 O O . GLY A 1 85 ? 2.101 2.072 -2.310 1.00 83.50 85 GLY A O 1
ATOM 679 N N . ILE A 1 86 ? 2.432 1.971 -0.072 1.00 85.50 86 ILE A N 1
ATOM 680 C CA . ILE A 1 86 ? 1.282 2.770 0.347 1.00 85.50 86 ILE A CA 1
ATOM 681 C C . ILE A 1 86 ? 1.778 3.787 1.373 1.00 85.50 86 ILE A C 1
ATOM 683 O O . ILE A 1 86 ? 2.389 3.403 2.371 1.00 85.50 86 ILE A O 1
ATOM 687 N N . TRP A 1 87 ? 1.482 5.066 1.154 1.00 83.69 87 TRP A N 1
ATOM 688 C CA . TRP A 1 87 ? 1.809 6.154 2.075 1.00 83.69 87 TRP A CA 1
ATOM 689 C C . TRP A 1 87 ? 0.547 6.893 2.478 1.00 83.69 87 TRP A C 1
ATOM 691 O O . TRP A 1 87 ? -0.265 7.250 1.634 1.00 83.69 87 TRP A O 1
ATOM 701 N N . ILE A 1 88 ? 0.392 7.171 3.766 1.00 82.00 88 ILE A N 1
ATOM 702 C CA . ILE A 1 88 ? -0.709 7.993 4.261 1.00 82.00 88 ILE A CA 1
ATOM 703 C C . ILE A 1 88 ? -0.175 9.413 4.422 1.00 82.00 88 ILE A C 1
ATOM 705 O O . ILE A 1 88 ? 0.674 9.676 5.269 1.00 82.00 88 ILE A O 1
ATOM 709 N N . GLY A 1 89 ? -0.645 10.317 3.572 1.00 72.06 89 GLY A N 1
ATOM 710 C CA . GLY A 1 89 ? -0.409 11.744 3.685 1.00 72.06 89 GLY A CA 1
ATOM 711 C C . GLY A 1 89 ? -1.434 12.410 4.590 1.00 72.06 89 GLY A C 1
ATOM 712 O O . GLY A 1 89 ? -2.648 12.246 4.431 1.00 72.06 89 GLY A O 1
ATOM 713 N N . GLU A 1 90 ? -0.934 13.215 5.516 1.00 62.91 90 GLU A N 1
ATOM 714 C CA . GLU A 1 90 ? -1.736 14.176 6.259 1.00 62.91 90 GLU A CA 1
ATOM 715 C C . GLU A 1 90 ? -1.804 15.471 5.438 1.00 62.91 90 GLU A C 1
ATOM 717 O O . GLU A 1 90 ? -0.786 16.119 5.202 1.00 62.91 90 GLU A O 1
ATOM 722 N N . ASN A 1 91 ? -2.994 15.837 4.955 1.00 50.19 91 ASN A N 1
ATOM 723 C CA . ASN A 1 91 ? -3.258 17.221 4.553 1.00 50.19 91 ASN A CA 1
ATOM 724 C C . ASN A 1 91 ? -3.325 18.023 5.869 1.00 50.19 91 ASN A C 1
ATOM 726 O O . ASN A 1 91 ? -4.027 17.603 6.782 1.00 50.19 91 ASN A O 1
ATOM 730 N N . GLU A 1 92 ? -2.611 19.118 6.112 1.00 41.25 92 GLU A N 1
ATOM 731 C CA . GLU A 1 92 ? -2.175 20.195 5.234 1.00 41.25 92 GLU A CA 1
ATOM 732 C C . GLU A 1 92 ? -0.807 20.709 5.716 1.00 41.25 92 GLU A C 1
ATOM 734 O O . GLU A 1 92 ? -0.715 21.285 6.791 1.00 41.25 92 GLU A O 1
ATOM 739 N N . THR A 1 93 ? 0.269 20.518 4.956 1.00 34.50 93 THR A N 1
ATOM 740 C CA . THR A 1 93 ? 1.294 21.543 4.678 1.00 34.50 93 THR A CA 1
ATOM 741 C C . THR A 1 93 ? 2.208 20.964 3.606 1.00 34.50 93 THR A C 1
ATOM 743 O O . THR A 1 93 ? 2.810 19.907 3.787 1.00 34.50 93 THR A O 1
ATOM 746 N N . ASP A 1 94 ? 2.314 21.675 2.492 1.00 44.84 94 ASP A N 1
ATOM 747 C CA . ASP A 1 94 ? 3.367 21.563 1.488 1.00 44.84 94 ASP A CA 1
ATOM 748 C C . ASP A 1 94 ? 4.759 21.335 2.125 1.00 44.84 94 ASP A C 1
ATOM 750 O O . ASP A 1 94 ? 5.432 22.274 2.558 1.00 44.84 94 ASP A O 1
ATOM 754 N N . ARG A 1 95 ? 5.182 20.070 2.285 1.00 39.84 95 ARG A N 1
ATOM 755 C CA . ARG A 1 95 ? 6.546 19.754 2.752 1.00 39.84 95 ARG A CA 1
ATOM 756 C C . ARG A 1 95 ? 7.106 18.381 2.382 1.00 39.84 95 ARG A C 1
ATOM 758 O O . ARG A 1 95 ? 8.247 18.101 2.755 1.00 39.84 95 ARG A O 1
ATOM 765 N N . SER A 1 96 ? 6.380 17.538 1.650 1.00 36.19 96 SER A N 1
ATOM 766 C CA . SER A 1 96 ? 6.873 16.204 1.267 1.00 36.19 96 SER A CA 1
ATOM 767 C C . SER A 1 96 ? 7.653 16.176 -0.054 1.00 36.19 96 SER A C 1
ATOM 769 O O . SER A 1 96 ? 8.420 15.243 -0.272 1.00 36.19 96 SER A O 1
ATOM 771 N N . THR A 1 97 ? 7.603 17.225 -0.887 1.00 40.59 97 THR A N 1
ATOM 772 C CA . THR A 1 97 ? 8.475 17.337 -2.075 1.00 40.59 97 THR A CA 1
ATOM 773 C C . THR A 1 97 ? 9.848 17.911 -1.709 1.00 40.59 97 THR A C 1
ATOM 775 O O . THR A 1 97 ? 10.298 18.917 -2.258 1.00 40.59 97 THR A O 1
ATOM 778 N N . LYS A 1 98 ? 10.570 17.284 -0.774 1.00 36.19 98 LYS A N 1
ATOM 779 C CA . LYS A 1 98 ? 12.011 17.543 -0.648 1.00 36.19 98 LYS A CA 1
ATOM 780 C C . LYS A 1 98 ? 12.757 16.659 -1.640 1.00 36.19 98 LYS A C 1
ATOM 782 O O . LYS A 1 98 ? 13.191 15.560 -1.317 1.00 36.19 98 LYS A O 1
ATOM 787 N N . ARG A 1 99 ? 12.935 17.187 -2.857 1.00 36.25 99 ARG A N 1
ATOM 788 C CA . ARG A 1 99 ? 14.049 16.787 -3.729 1.00 36.25 99 ARG A CA 1
ATOM 789 C C . ARG A 1 99 ? 15.355 16.873 -2.917 1.00 36.25 99 ARG A C 1
ATOM 791 O O . ARG A 1 99 ? 15.544 17.888 -2.237 1.00 36.25 99 ARG A O 1
ATOM 798 N N . PRO A 1 100 ? 16.268 15.890 -2.994 1.00 35.66 100 PRO A N 1
ATOM 799 C CA . PRO A 1 100 ? 17.614 16.073 -2.471 1.00 35.66 100 PRO A CA 1
ATOM 800 C C . PRO A 1 100 ? 18.266 17.214 -3.263 1.00 35.66 100 PRO A C 1
ATOM 802 O O . PRO A 1 100 ? 18.392 17.143 -4.488 1.00 35.66 100 PRO A O 1
ATOM 805 N N . LYS A 1 101 ? 18.600 18.317 -2.585 1.00 39.81 101 LYS A N 1
ATOM 806 C CA . LYS A 1 101 ? 19.464 19.345 -3.171 1.00 39.81 101 LYS A CA 1
ATOM 807 C C . LYS A 1 101 ? 20.867 18.746 -3.307 1.00 39.81 101 LYS A C 1
ATOM 809 O O . LYS A 1 101 ? 21.343 18.121 -2.362 1.00 39.81 101 LYS A O 1
ATOM 814 N N . LYS A 1 102 ? 21.447 18.918 -4.498 1.00 34.72 102 LYS A N 1
ATOM 815 C CA . LYS A 1 102 ? 22.883 18.767 -4.763 1.00 34.72 102 LYS A CA 1
ATOM 816 C C . LYS A 1 102 ? 23.711 19.573 -3.769 1.00 34.72 102 LYS A C 1
ATOM 818 O O . LYS A 1 102 ? 23.225 20.661 -3.377 1.00 34.72 102 LYS A O 1
#

Foldseek 3Di:
DDLVVVQVVCCVPPVDRCDSVNVVVVVVVCVVVLVCVLPDDDDPDFPDKDKDWDWDWDQDPNDTFIKIKIWIWGQHPVRDIDTNDIDIHGDDDPDPPPDPDD

Organism: NCBI:txid1123352

Sequence (102 aa):
MSTRDIHNQIKDIYGIELSAEMVSKINDSIIPQIKEWQNKPLDSIYPFVFMDAIHYKVREDGQIKNKAAYLVSGVNIDGCKDVLGIWIGENETDRSTKRPKK

pLDDT: mean 72.68, std 15.61, range [34.5, 90.44]

Secondary structure (DSSP, 8-state):
--HHHHHHHHHHHH-----HHHHHHHHHHHHHHHHHHHTPPPPS--SEEEEEEEEEEEEETTEEEEEEEEEEEEE-TTS-EEEEEEEEEESS-S-S--PPP-